Protein AF-A0A962BID7-F1 (afdb_monomer_lite)

Structure (mmCIF, N/CA/C/O backbone):
data_AF-A0A962BID7-F1
#
_entry.id   AF-A0A962BID7-F1
#
loop_
_atom_site.group_PDB
_atom_site.id
_atom_site.type_symbol
_atom_site.label_atom_id
_atom_site.label_alt_id
_atom_site.label_comp_id
_atom_site.label_asym_id
_atom_site.label_entity_id
_atom_site.label_seq_id
_atom_site.pdbx_PDB_ins_code
_atom_site.Cartn_x
_atom_site.Cartn_y
_atom_site.Cartn_z
_atom_site.occupancy
_atom_site.B_iso_or_equiv
_atom_site.auth_seq_id
_atom_site.auth_comp_id
_atom_site.auth_asym_id
_atom_site.auth_atom_id
_atom_site.pdbx_PDB_model_num
ATOM 1 N N . MET A 1 1 ? 44.482 -17.592 -19.642 1.00 56.72 1 MET A N 1
ATOM 2 C CA . MET A 1 1 ? 43.433 -16.778 -20.309 1.00 56.72 1 MET A CA 1
ATOM 3 C C . MET A 1 1 ? 42.037 -17.399 -20.229 1.00 56.72 1 MET A C 1
ATOM 5 O O . MET A 1 1 ? 41.125 -16.705 -19.808 1.00 56.72 1 MET A O 1
ATOM 9 N N . LYS A 1 2 ? 41.850 -18.693 -20.538 1.00 52.41 2 LYS A N 1
ATOM 10 C CA . LYS A 1 2 ? 40.530 -19.367 -20.524 1.00 52.41 2 LYS A CA 1
ATOM 11 C C . LYS A 1 2 ? 39.796 -19.315 -19.164 1.00 52.41 2 LYS A C 1
ATOM 13 O O . LYS A 1 2 ? 38.599 -19.059 -19.125 1.00 52.41 2 LYS A O 1
ATOM 18 N N . ASN A 1 3 ? 40.532 -19.431 -18.055 1.00 54.91 3 ASN A N 1
ATOM 19 C CA . ASN A 1 3 ? 39.965 -19.398 -16.695 1.00 54.91 3 ASN A CA 1
ATOM 20 C C . ASN A 1 3 ? 39.606 -17.979 -16.206 1.00 54.91 3 ASN A C 1
ATOM 22 O O . ASN A 1 3 ? 38.783 -17.832 -15.312 1.00 54.91 3 ASN A O 1
ATOM 26 N N . PHE A 1 4 ? 40.191 -16.935 -16.806 1.00 61.03 4 PHE A N 1
ATOM 27 C CA . PHE A 1 4 ? 39.918 -15.536 -16.450 1.00 61.03 4 PHE A CA 1
ATOM 28 C C . PHE A 1 4 ? 38.608 -15.048 -17.088 1.00 61.03 4 PHE A C 1
ATOM 30 O O . PHE A 1 4 ? 37.821 -14.354 -16.455 1.00 61.03 4 PHE A O 1
ATOM 37 N N . ILE A 1 5 ? 38.328 -15.505 -18.314 1.00 66.12 5 ILE A N 1
ATOM 38 C CA . ILE A 1 5 ? 37.071 -15.233 -19.026 1.00 66.12 5 ILE A CA 1
ATOM 39 C C . ILE A 1 5 ? 35.884 -15.899 -18.310 1.00 66.12 5 ILE A C 1
ATOM 41 O O . ILE A 1 5 ? 34.847 -15.269 -18.130 1.00 66.12 5 ILE A O 1
ATOM 45 N N . LEU A 1 6 ? 36.052 -17.137 -17.828 1.00 60.91 6 LEU A N 1
ATOM 46 C CA . LEU A 1 6 ? 35.036 -17.846 -17.035 1.00 60.91 6 LEU A CA 1
ATOM 47 C C . LEU A 1 6 ? 34.701 -17.125 -15.720 1.00 60.91 6 LEU A C 1
ATOM 49 O O . LEU A 1 6 ? 33.534 -17.060 -15.341 1.00 60.91 6 LEU A O 1
ATOM 53 N N . PHE A 1 7 ? 35.699 -16.526 -15.065 1.00 64.81 7 PHE A N 1
ATOM 54 C CA . PHE A 1 7 ? 35.489 -15.732 -13.853 1.00 64.81 7 PHE A CA 1
ATOM 55 C C . PHE A 1 7 ? 34.703 -14.444 -14.126 1.00 64.81 7 PHE A C 1
ATOM 57 O O . PHE A 1 7 ? 33.779 -14.131 -13.382 1.00 64.81 7 PHE A O 1
ATOM 64 N N . ILE A 1 8 ? 35.013 -13.727 -15.212 1.00 68.06 8 ILE A N 1
ATOM 65 C CA . ILE A 1 8 ? 34.298 -12.495 -15.585 1.00 68.06 8 ILE A CA 1
ATOM 66 C C . ILE A 1 8 ? 32.849 -12.800 -15.981 1.00 68.06 8 ILE A C 1
ATOM 68 O O . ILE A 1 8 ? 31.940 -12.115 -15.522 1.00 68.06 8 ILE A O 1
ATOM 72 N N . VAL A 1 9 ? 32.602 -13.860 -16.757 1.00 67.38 9 VAL A N 1
ATOM 73 C CA . VAL A 1 9 ? 31.235 -14.260 -17.139 1.00 67.38 9 VAL A CA 1
ATOM 74 C C . VAL A 1 9 ? 30.422 -14.706 -15.917 1.00 67.38 9 VAL A C 1
ATOM 76 O O . VAL A 1 9 ? 29.257 -14.332 -15.791 1.00 67.38 9 VAL A O 1
ATOM 79 N N . SER A 1 10 ? 31.034 -15.435 -14.977 1.00 63.81 10 SER A N 1
ATOM 80 C CA . SER A 1 10 ? 30.380 -15.819 -13.720 1.00 63.81 10 SER A CA 1
ATOM 81 C C . SER A 1 10 ? 30.079 -14.613 -12.823 1.00 63.81 10 SER A C 1
ATOM 83 O O . SER A 1 10 ? 29.028 -14.577 -12.187 1.00 63.81 10 SER A O 1
ATOM 85 N N . LEU A 1 11 ? 30.967 -13.613 -12.782 1.00 62.12 11 LEU A N 1
ATOM 86 C CA . LEU A 1 11 ? 30.764 -12.375 -12.024 1.00 62.12 11 LEU A CA 1
ATOM 87 C C . LEU A 1 11 ? 29.670 -11.497 -12.659 1.00 62.12 11 LEU A C 1
ATOM 89 O O . LEU A 1 11 ? 28.852 -10.926 -11.944 1.00 62.12 11 LEU A O 1
ATOM 93 N N . CYS A 1 12 ? 29.595 -11.450 -13.994 1.00 56.28 12 CYS A N 1
ATOM 94 C CA . CYS A 1 12 ? 28.514 -10.779 -14.719 1.00 56.28 12 CYS A CA 1
ATOM 95 C C . CYS A 1 12 ? 27.157 -11.461 -14.492 1.00 56.28 12 CYS A C 1
ATOM 97 O O . CYS A 1 12 ? 26.165 -10.772 -14.280 1.00 56.28 12 CYS A O 1
ATOM 99 N N . MET A 1 13 ? 27.104 -12.796 -14.460 1.00 56.34 13 MET A N 1
ATOM 100 C CA . MET A 1 13 ? 25.875 -13.540 -14.150 1.00 56.34 13 MET A CA 1
ATOM 101 C C . MET A 1 13 ? 25.399 -13.279 -12.708 1.00 56.34 13 MET A C 1
ATOM 103 O O . MET A 1 13 ? 24.213 -13.041 -12.490 1.00 56.34 13 MET A O 1
ATOM 107 N N . LEU A 1 14 ? 26.312 -13.211 -11.732 1.00 54.31 14 LEU A N 1
ATOM 108 C CA . LEU A 1 14 ? 25.984 -12.851 -10.341 1.00 54.31 14 LEU A CA 1
ATOM 109 C C . LEU A 1 14 ? 25.526 -11.386 -10.190 1.00 54.31 14 LEU A C 1
ATOM 111 O O . LEU A 1 14 ? 24.651 -11.095 -9.375 1.00 54.31 14 LEU A O 1
ATOM 115 N N . ALA A 1 15 ? 26.049 -10.467 -11.007 1.00 51.28 15 ALA A N 1
ATOM 116 C CA . ALA A 1 15 ? 25.597 -9.074 -11.027 1.00 51.28 15 ALA A CA 1
ATOM 117 C C . ALA A 1 15 ? 24.172 -8.915 -11.598 1.00 51.28 15 ALA A C 1
ATOM 119 O O . ALA A 1 15 ? 23.443 -8.016 -11.179 1.00 51.28 15 ALA A O 1
ATOM 120 N N . THR A 1 16 ? 23.732 -9.806 -12.498 1.00 49.47 16 THR A N 1
ATOM 121 C CA . THR A 1 16 ? 22.366 -9.749 -13.061 1.00 49.47 16 THR A CA 1
ATOM 122 C C . THR A 1 16 ? 21.268 -10.180 -12.090 1.00 49.47 16 THR A C 1
ATOM 124 O O . THR A 1 16 ? 20.118 -9.804 -12.281 1.00 49.47 16 THR A O 1
ATOM 127 N N . THR A 1 17 ? 21.592 -10.897 -11.007 1.00 48.94 17 THR A N 1
ATOM 128 C CA . THR A 1 17 ? 20.586 -11.290 -10.001 1.00 48.94 17 THR A CA 1
ATOM 129 C C . THR A 1 17 ? 20.278 -10.202 -8.967 1.00 48.94 17 THR A C 1
ATOM 131 O O . THR A 1 17 ? 19.359 -10.366 -8.169 1.00 48.94 17 THR A O 1
ATOM 134 N N . ALA A 1 18 ? 21.029 -9.095 -8.970 1.00 48.34 18 ALA A N 1
ATOM 135 C CA . ALA A 1 18 ? 20.870 -7.993 -8.017 1.00 48.34 18 ALA A CA 1
ATOM 136 C C . ALA A 1 18 ? 20.091 -6.789 -8.579 1.00 48.34 18 ALA A C 1
ATOM 138 O O . ALA A 1 18 ? 19.776 -5.868 -7.826 1.00 48.34 18 ALA A O 1
ATOM 139 N N . CYS A 1 19 ? 19.767 -6.783 -9.876 1.00 46.75 19 CYS A N 1
ATOM 140 C CA . CYS A 1 19 ? 19.014 -5.706 -10.510 1.00 46.75 19 CYS A CA 1
ATOM 141 C C . CYS A 1 19 ? 17.634 -6.223 -10.919 1.00 46.75 19 CYS A C 1
ATOM 143 O O . CYS A 1 19 ? 17.517 -7.156 -11.710 1.00 46.75 19 CYS A O 1
ATOM 145 N N . SER A 1 20 ? 16.593 -5.629 -10.340 1.00 56.28 20 SER A N 1
ATOM 146 C CA . SER A 1 20 ? 15.205 -5.743 -10.781 1.00 56.28 20 SER A CA 1
ATOM 147 C C . SER A 1 20 ? 15.132 -5.648 -12.308 1.00 56.28 20 SER A C 1
ATOM 149 O O . SER A 1 20 ? 15.834 -4.824 -12.887 1.00 56.28 20 SER A O 1
ATOM 151 N N . ASP A 1 21 ? 14.316 -6.497 -12.940 1.00 63.31 21 ASP A N 1
ATOM 152 C CA . ASP A 1 21 ? 14.110 -6.562 -14.396 1.00 63.31 21 ASP A CA 1
ATOM 153 C C . ASP A 1 21 ? 14.179 -5.162 -15.051 1.00 63.31 21 ASP A C 1
ATOM 155 O O . ASP A 1 21 ? 13.275 -4.351 -14.826 1.00 63.31 21 ASP A O 1
ATOM 159 N N . PRO A 1 22 ? 15.239 -4.846 -15.825 1.00 63.53 22 PRO A N 1
ATOM 160 C CA . PRO A 1 22 ? 15.489 -3.490 -16.316 1.00 63.53 22 PRO A CA 1
ATOM 161 C C . PRO A 1 22 ? 14.433 -3.010 -17.321 1.00 63.53 22 PRO A C 1
ATOM 163 O O . PRO A 1 22 ? 14.419 -1.835 -17.678 1.00 63.53 22 PRO A O 1
ATOM 166 N N . PHE A 1 23 ? 13.542 -3.899 -17.772 1.00 74.56 23 PHE A N 1
ATOM 167 C CA . PHE A 1 23 ? 12.442 -3.585 -18.684 1.00 74.56 23 PHE A CA 1
ATOM 168 C C . PHE A 1 23 ? 11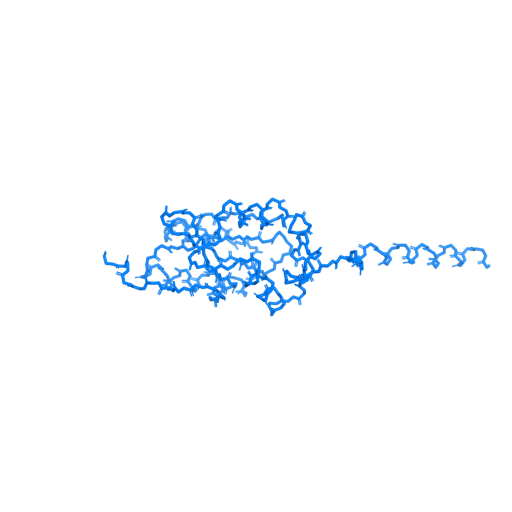.089 -3.456 -17.982 1.00 74.56 23 PHE A C 1
ATOM 170 O O . PHE A 1 23 ? 10.063 -3.251 -18.636 1.00 74.56 23 PHE A O 1
ATOM 177 N N . LYS A 1 24 ? 11.055 -3.585 -16.655 1.00 84.94 24 LYS A N 1
ATOM 178 C CA . LYS A 1 24 ? 9.826 -3.449 -15.887 1.00 84.94 24 LYS A CA 1
ATOM 179 C C . LYS A 1 24 ? 9.409 -1.984 -15.788 1.00 84.94 24 LYS A C 1
ATOM 181 O O . LYS A 1 24 ? 10.165 -1.130 -15.337 1.00 84.94 24 LYS A O 1
ATOM 186 N N . VAL A 1 25 ? 8.159 -1.715 -16.150 1.00 91.62 25 VAL A N 1
ATOM 187 C CA . VAL A 1 25 ? 7.519 -0.414 -15.947 1.00 91.62 25 VAL A CA 1
ATOM 188 C C . VAL A 1 25 ? 7.119 -0.286 -14.479 1.00 91.62 25 VAL A C 1
ATOM 190 O O . VAL A 1 25 ? 6.358 -1.112 -13.974 1.00 91.62 25 VAL A O 1
ATOM 193 N N . THR A 1 26 ? 7.653 0.726 -13.795 1.00 92.25 26 THR A N 1
ATOM 194 C CA . THR A 1 26 ? 7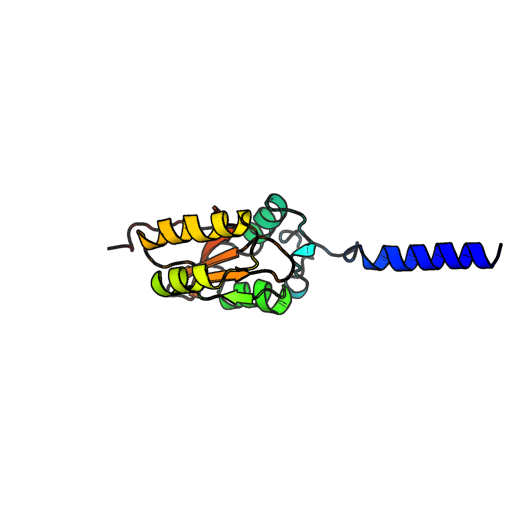.446 0.943 -12.353 1.00 92.25 26 THR A CA 1
ATOM 195 C C . THR A 1 26 ? 6.568 2.151 -12.043 1.00 92.25 26 THR A C 1
ATOM 197 O O . THR A 1 26 ? 6.051 2.228 -10.934 1.00 92.25 26 THR A O 1
ATOM 200 N N . ASP A 1 27 ? 6.354 3.072 -12.988 1.00 92.94 27 ASP A N 1
ATOM 201 C CA . ASP A 1 27 ? 5.446 4.208 -12.795 1.00 92.94 27 ASP A CA 1
ATOM 202 C C . ASP A 1 27 ? 3.983 3.758 -12.957 1.00 92.94 27 ASP A C 1
ATOM 204 O O . ASP A 1 27 ? 3.603 3.391 -14.069 1.00 92.94 27 ASP A O 1
ATOM 208 N N . PRO A 1 28 ? 3.137 3.822 -11.907 1.00 94.56 28 PRO A N 1
ATOM 209 C CA . PRO A 1 28 ? 1.731 3.430 -12.011 1.00 94.56 28 PRO A CA 1
ATOM 210 C C . PRO A 1 28 ? 0.887 4.291 -12.961 1.00 94.56 28 PRO A C 1
ATOM 212 O O . PRO A 1 28 ? -0.225 3.901 -13.302 1.00 94.56 28 PRO A O 1
ATOM 215 N N . SER A 1 29 ? 1.381 5.461 -13.382 1.00 93.19 29 SER A N 1
ATOM 216 C CA . SER A 1 29 ? 0.706 6.297 -14.383 1.00 93.19 29 SER A CA 1
ATOM 217 C C . SER A 1 29 ? 0.975 5.865 -15.830 1.00 93.19 29 SER A C 1
ATOM 219 O O . SER A 1 29 ? 0.315 6.368 -16.738 1.00 93.19 29 SER A O 1
ATOM 221 N N . ASP A 1 30 ? 1.930 4.963 -16.070 1.00 94.44 30 ASP A N 1
ATOM 222 C CA . ASP A 1 30 ? 2.212 4.453 -17.412 1.00 94.44 30 ASP A CA 1
ATOM 223 C C . ASP A 1 30 ? 1.144 3.413 -17.821 1.00 94.44 30 ASP A C 1
ATOM 225 O O . ASP A 1 30 ? 0.895 2.471 -17.067 1.00 94.44 30 ASP A O 1
ATOM 229 N N . PRO A 1 31 ? 0.534 3.503 -19.021 1.00 93.25 31 PRO A N 1
ATOM 230 C CA . PRO A 1 31 ? -0.459 2.530 -19.492 1.00 93.25 31 PRO A CA 1
ATOM 231 C C . PRO A 1 31 ? 0.030 1.075 -19.556 1.00 93.25 31 PRO A C 1
ATOM 233 O O . PRO A 1 31 ? -0.779 0.152 -19.629 1.00 93.25 31 PRO A O 1
ATOM 236 N N . LYS A 1 32 ? 1.347 0.855 -19.587 1.00 93.00 32 LYS A N 1
ATOM 237 C CA . LYS A 1 32 ? 1.978 -0.472 -19.594 1.00 93.00 32 LYS A CA 1
ATOM 238 C C . LYS A 1 32 ? 2.298 -0.981 -18.191 1.00 93.00 32 LYS A C 1
ATOM 240 O O . LYS A 1 32 ? 2.797 -2.103 -18.063 1.00 93.00 32 LYS A O 1
ATOM 245 N N . PHE A 1 33 ? 2.056 -0.183 -17.152 1.00 94.69 33 PHE A N 1
ATOM 246 C CA . PHE A 1 33 ? 2.200 -0.630 -15.779 1.00 94.69 33 PHE A CA 1
ATOM 247 C 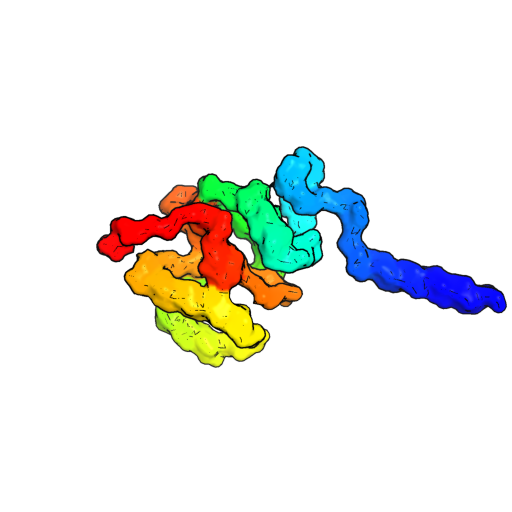C . PHE A 1 33 ? 1.272 -1.816 -15.517 1.00 94.69 33 PHE A C 1
ATOM 249 O O . PHE A 1 33 ? 0.086 -1.791 -15.841 1.00 94.69 33 PHE A O 1
ATOM 256 N N . ASN A 1 34 ? 1.826 -2.869 -14.922 1.00 94.31 34 ASN A N 1
ATOM 257 C CA . ASN A 1 34 ? 1.059 -4.043 -14.538 1.00 94.31 34 ASN A CA 1
ATOM 258 C C . ASN A 1 34 ? 1.065 -4.174 -13.006 1.00 94.31 34 ASN A C 1
ATOM 260 O O . ASN A 1 34 ? 2.110 -4.532 -12.448 1.00 94.31 34 ASN A O 1
ATOM 264 N N . PRO A 1 35 ? -0.075 -3.940 -12.330 1.00 94.06 35 PRO A N 1
ATOM 265 C CA . PRO A 1 35 ? -0.156 -4.022 -10.876 1.00 94.06 35 PRO A CA 1
ATOM 266 C C . PRO A 1 35 ? 0.123 -5.437 -10.349 1.00 94.06 35 PRO A C 1
ATOM 268 O O . PRO A 1 35 ? 0.718 -5.566 -9.285 1.00 94.06 35 PRO A O 1
ATOM 271 N N . ASP A 1 36 ? -0.161 -6.496 -11.116 1.00 95.06 36 ASP A N 1
ATOM 272 C CA . ASP A 1 36 ? 0.135 -7.888 -10.730 1.00 95.06 36 ASP A CA 1
ATOM 273 C C . ASP A 1 36 ? 1.641 -8.216 -10.749 1.00 95.06 36 ASP A C 1
ATOM 275 O O . ASP A 1 36 ? 2.059 -9.319 -10.399 1.00 95.06 36 ASP A O 1
ATOM 279 N N . LYS A 1 37 ? 2.484 -7.266 -11.170 1.00 92.88 37 LYS A N 1
ATOM 280 C CA . LYS A 1 37 ? 3.943 -7.369 -11.073 1.00 92.88 37 LYS A CA 1
ATOM 281 C C . LYS A 1 37 ? 4.527 -6.479 -9.983 1.00 92.88 37 LYS A C 1
ATOM 283 O O . LYS A 1 37 ? 5.752 -6.444 -9.884 1.00 92.88 37 LYS A O 1
ATOM 288 N N . PHE A 1 38 ? 3.716 -5.753 -9.215 1.00 93.75 38 PHE A N 1
ATOM 289 C CA . PHE A 1 38 ? 4.169 -4.803 -8.198 1.00 93.75 38 PHE A CA 1
ATOM 290 C C . PHE A 1 38 ? 5.194 -5.419 -7.230 1.00 93.75 38 PHE A C 1
ATOM 292 O O . PHE A 1 38 ? 5.041 -6.553 -6.784 1.00 93.75 38 PHE A O 1
ATOM 299 N N . LYS A 1 39 ? 6.260 -4.674 -6.909 1.00 91.31 39 LYS A N 1
ATOM 300 C CA . LYS A 1 39 ? 7.223 -5.041 -5.863 1.00 91.31 39 LYS A CA 1
ATOM 301 C C . LYS A 1 39 ? 7.659 -3.802 -5.098 1.00 91.31 39 LYS A C 1
ATOM 303 O O . LYS A 1 39 ? 8.025 -2.789 -5.688 1.00 91.31 39 LYS A O 1
ATOM 308 N N . PHE A 1 40 ? 7.712 -3.901 -3.776 1.00 89.62 40 PHE A N 1
ATOM 309 C CA . PHE A 1 40 ? 8.200 -2.814 -2.924 1.00 89.62 40 PHE A CA 1
ATOM 310 C C . PHE A 1 40 ? 9.673 -2.456 -3.188 1.00 89.62 40 PHE A C 1
ATOM 312 O O . PHE A 1 40 ? 10.131 -1.351 -2.889 1.00 89.62 40 PHE A O 1
ATOM 319 N N . GLU A 1 41 ? 10.448 -3.393 -3.727 1.00 88.81 41 GLU A N 1
ATOM 320 C CA . GLU A 1 41 ? 11.852 -3.208 -4.078 1.00 88.81 41 GLU A CA 1
ATOM 321 C C . GLU A 1 41 ? 12.065 -2.253 -5.254 1.00 88.81 41 GLU A C 1
ATOM 323 O O . GLU A 1 41 ? 13.114 -1.613 -5.308 1.00 88.81 41 GLU A O 1
ATOM 328 N N . ASP A 1 42 ? 11.071 -2.094 -6.134 1.00 89.75 42 ASP A N 1
ATOM 329 C CA . ASP A 1 42 ? 11.174 -1.230 -7.317 1.00 89.75 42 ASP A CA 1
ATOM 330 C C . ASP A 1 42 ? 11.230 0.266 -6.973 1.00 89.75 42 ASP A C 1
ATOM 332 O O . ASP A 1 42 ? 11.595 1.089 -7.811 1.00 89.75 42 ASP A O 1
ATOM 336 N N . TYR A 1 43 ? 10.876 0.623 -5.739 1.00 89.56 43 TYR A N 1
ATOM 337 C CA . TYR A 1 43 ? 10.769 1.999 -5.269 1.00 89.56 43 TYR A CA 1
ATOM 338 C C . TYR A 1 43 ? 11.779 2.234 -4.136 1.00 89.56 43 TYR A C 1
ATOM 340 O O . TYR A 1 43 ? 11.465 2.059 -2.950 1.00 89.56 43 TYR A O 1
ATOM 348 N N . PRO A 1 44 ? 13.036 2.574 -4.466 1.00 83.62 44 PRO A N 1
ATOM 349 C CA . PRO A 1 44 ? 14.066 2.804 -3.468 1.00 83.62 44 PRO A CA 1
ATOM 350 C C . PRO A 1 44 ? 13.816 4.129 -2.734 1.00 83.62 44 PRO A C 1
ATOM 352 O O . PRO A 1 44 ? 14.201 5.201 -3.188 1.00 83.62 44 PRO A O 1
ATOM 355 N N . GLY A 1 45 ? 13.184 4.036 -1.565 1.00 82.94 45 GLY A N 1
ATOM 356 C CA . GLY A 1 45 ? 13.017 5.148 -0.631 1.00 82.94 45 GLY A CA 1
ATOM 357 C C . GLY A 1 45 ? 11.579 5.646 -0.486 1.00 82.94 45 GLY A C 1
ATOM 358 O O . GLY A 1 45 ? 10.698 5.357 -1.293 1.00 82.94 45 GLY A O 1
ATOM 359 N N . ILE A 1 46 ? 11.363 6.416 0.582 1.00 83.62 46 ILE A N 1
ATOM 360 C CA . ILE A 1 46 ? 10.047 6.928 0.985 1.00 83.62 46 ILE A CA 1
ATOM 361 C C . ILE A 1 46 ? 9.395 7.823 -0.086 1.00 83.62 46 ILE A C 1
ATOM 363 O O . ILE A 1 46 ? 8.207 7.621 -0.327 1.00 83.62 46 ILE A O 1
ATOM 367 N N . PRO A 1 47 ? 10.100 8.747 -0.777 1.00 88.88 47 PRO A N 1
ATOM 368 C CA . PRO A 1 47 ? 9.460 9.602 -1.783 1.00 88.88 47 PRO A CA 1
ATOM 369 C C . PRO A 1 47 ? 8.901 8.821 -2.980 1.00 88.88 47 PRO A C 1
ATOM 371 O O . PRO A 1 47 ? 7.729 8.961 -3.308 1.00 88.88 47 PRO A O 1
ATOM 374 N N . LEU A 1 48 ? 9.702 7.927 -3.574 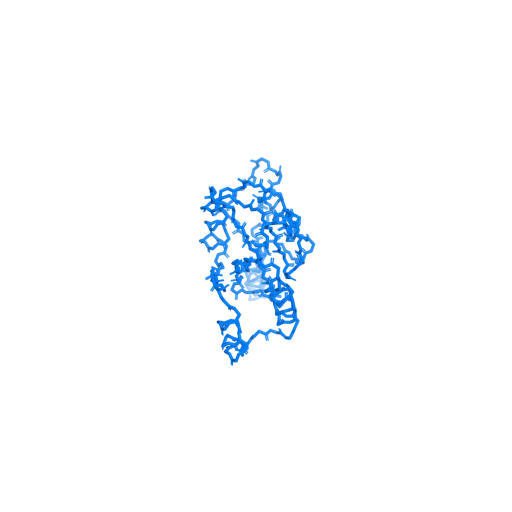1.00 89.75 48 LEU A N 1
ATOM 375 C CA . LEU A 1 48 ? 9.273 7.127 -4.729 1.00 89.75 48 LEU A CA 1
ATOM 376 C C . LEU A 1 48 ? 8.134 6.170 -4.368 1.00 89.75 48 LEU A C 1
ATOM 378 O O . LEU A 1 48 ? 7.197 6.003 -5.145 1.00 89.75 48 LEU A O 1
ATOM 382 N N . MET A 1 49 ? 8.195 5.573 -3.175 1.00 91.06 49 MET A N 1
ATOM 383 C CA . MET A 1 49 ? 7.106 4.751 -2.656 1.00 91.06 49 MET A CA 1
ATOM 384 C C . MET A 1 49 ? 5.838 5.579 -2.430 1.00 91.06 49 MET A C 1
ATOM 386 O O . MET A 1 49 ? 4.761 5.169 -2.845 1.00 91.06 49 MET A O 1
ATOM 390 N N . THR A 1 50 ? 5.958 6.764 -1.827 1.00 90.19 50 THR A N 1
ATOM 391 C CA . THR A 1 50 ? 4.825 7.680 -1.619 1.00 90.19 50 THR A CA 1
ATOM 392 C C . THR A 1 50 ? 4.128 8.000 -2.936 1.00 90.19 50 THR A C 1
ATOM 394 O O . THR A 1 50 ? 2.906 7.882 -3.027 1.00 90.19 50 THR A O 1
ATOM 397 N N . ASP A 1 51 ? 4.892 8.377 -3.960 1.00 92.50 51 ASP A N 1
ATOM 398 C CA . ASP A 1 51 ? 4.334 8.756 -5.257 1.00 92.50 51 ASP A CA 1
ATOM 399 C C . ASP A 1 51 ? 3.673 7.567 -5.959 1.00 92.50 51 ASP A C 1
ATOM 401 O O . ASP A 1 51 ? 2.580 7.706 -6.512 1.00 92.50 51 ASP A O 1
ATOM 405 N N . ALA A 1 52 ? 4.287 6.383 -5.890 1.00 94.25 52 ALA A N 1
ATOM 406 C CA . ALA A 1 52 ? 3.714 5.165 -6.447 1.00 94.25 52 ALA A CA 1
ATOM 407 C C . ALA A 1 52 ? 2.394 4.788 -5.762 1.00 94.25 52 ALA A C 1
ATOM 409 O O . ALA A 1 52 ? 1.393 4.566 -6.439 1.00 94.25 52 ALA A O 1
ATOM 410 N N . LEU A 1 53 ? 2.366 4.778 -4.426 1.00 93.94 53 LEU A N 1
ATOM 411 C CA . LEU A 1 53 ? 1.170 4.447 -3.650 1.00 93.94 53 LEU A CA 1
ATOM 412 C C . LEU A 1 53 ? 0.023 5.426 -3.917 1.00 93.94 53 LEU A C 1
ATOM 414 O O . LEU A 1 53 ? -1.107 4.989 -4.108 1.00 93.94 53 LEU A O 1
ATOM 418 N N . LYS A 1 54 ? 0.303 6.733 -3.997 1.00 93.94 54 LYS A N 1
ATOM 419 C CA . LYS A 1 54 ? -0.708 7.755 -4.324 1.00 93.94 54 LYS A CA 1
ATOM 420 C C . LYS A 1 54 ? -1.366 7.521 -5.682 1.00 93.94 54 LYS A C 1
ATOM 422 O O . LYS A 1 54 ? -2.575 7.686 -5.809 1.00 93.94 54 LYS A O 1
ATOM 427 N N . LYS A 1 55 ? -0.566 7.169 -6.692 1.00 95.06 55 LYS A N 1
ATOM 428 C CA . LYS A 1 55 ? -1.050 6.913 -8.056 1.00 95.06 55 LYS A CA 1
ATOM 429 C C . LYS A 1 55 ? -1.818 5.598 -8.149 1.00 95.06 55 LYS A C 1
ATOM 431 O O . LYS A 1 55 ? -2.827 5.531 -8.841 1.00 95.06 55 LYS A O 1
ATOM 436 N N . LEU A 1 56 ? -1.327 4.564 -7.469 1.00 94.50 56 LEU A N 1
ATOM 437 C CA . LEU A 1 56 ? -1.881 3.216 -7.538 1.00 94.50 56 LEU A CA 1
ATOM 438 C C . LEU A 1 56 ? -3.161 3.064 -6.707 1.00 94.50 56 LEU A C 1
ATOM 440 O O . LEU A 1 56 ? -4.044 2.297 -7.081 1.00 94.50 56 LEU A O 1
ATOM 444 N N . PHE A 1 57 ? -3.262 3.811 -5.605 1.00 95.44 57 PHE A N 1
ATOM 445 C CA . PHE A 1 57 ? -4.353 3.720 -4.641 1.00 95.44 57 PHE A CA 1
ATOM 446 C C . PHE A 1 57 ? -4.945 5.108 -4.333 1.00 95.44 57 PHE A C 1
ATOM 448 O O . PHE A 1 57 ? -4.757 5.658 -3.239 1.00 95.44 57 PHE A O 1
ATOM 455 N N . PRO A 1 58 ? -5.663 5.721 -5.291 1.00 94.69 58 PRO A N 1
ATOM 456 C CA . PRO A 1 58 ? -6.479 6.892 -5.002 1.00 94.69 58 PRO A CA 1
ATOM 457 C C . PRO A 1 58 ? -7.547 6.586 -3.933 1.00 94.69 58 PRO A C 1
ATOM 459 O O . PRO A 1 58 ? -7.970 5.440 -3.766 1.00 94.69 58 PRO A O 1
ATOM 462 N N . VAL A 1 59 ? -8.023 7.609 -3.219 1.00 92.31 59 VAL A N 1
ATOM 463 C CA . VAL A 1 59 ? -9.200 7.474 -2.337 1.00 92.31 59 VAL A CA 1
ATOM 464 C C . VAL A 1 59 ? -10.372 6.910 -3.140 1.00 92.31 59 VAL A C 1
ATOM 466 O O . VAL A 1 59 ? -10.567 7.267 -4.302 1.00 92.31 59 VAL A O 1
ATOM 469 N N . GLY A 1 60 ? -11.132 6.005 -2.530 1.00 91.44 60 GLY A N 1
ATOM 470 C CA . GLY A 1 60 ? -12.198 5.265 -3.197 1.00 91.44 60 GLY A CA 1
ATOM 471 C C . GLY A 1 60 ? -11.747 3.936 -3.815 1.00 91.44 60 GLY A C 1
ATOM 472 O O . GLY A 1 60 ? -12.596 3.183 -4.293 1.00 91.44 60 GLY A O 1
ATOM 473 N N . THR A 1 61 ? -10.445 3.616 -3.806 1.00 96.12 61 THR A N 1
ATOM 474 C CA . THR A 1 61 ? -9.947 2.331 -4.327 1.00 96.12 61 THR A CA 1
ATOM 475 C C . THR A 1 61 ? -10.523 1.162 -3.518 1.00 96.12 61 THR A C 1
ATOM 477 O O . THR A 1 61 ? -10.466 1.211 -2.288 1.00 96.12 61 THR A O 1
ATOM 480 N N . PRO A 1 62 ? -11.047 0.098 -4.155 1.00 96.62 62 PRO A N 1
ATOM 481 C CA . PRO A 1 62 ? -11.597 -1.049 -3.437 1.00 96.62 62 PRO A CA 1
ATOM 482 C C . PRO A 1 62 ? -10.565 -1.734 -2.535 1.00 96.62 62 PRO A C 1
ATOM 484 O O . PRO A 1 62 ? -9.444 -2.007 -2.971 1.00 96.62 62 PRO A O 1
ATOM 487 N N . LYS A 1 63 ? -10.973 -2.082 -1.310 1.00 93.00 63 LYS A N 1
ATOM 488 C CA . LYS A 1 63 ? -10.158 -2.813 -0.328 1.00 93.00 63 LYS A CA 1
ATOM 489 C C . LYS A 1 63 ? -9.509 -4.061 -0.912 1.00 93.00 63 LYS A C 1
ATOM 491 O O . LYS A 1 63 ? -8.304 -4.237 -0.781 1.00 93.00 63 LYS A O 1
ATOM 496 N N . GLU A 1 64 ? -10.295 -4.882 -1.605 1.00 94.25 64 GLU A N 1
ATOM 497 C CA . GLU A 1 64 ? -9.816 -6.125 -2.219 1.00 94.25 64 GLU A CA 1
ATOM 498 C C . GLU A 1 64 ? -8.648 -5.871 -3.180 1.00 94.25 64 GLU A C 1
ATOM 500 O O . GLU A 1 64 ? -7.668 -6.611 -3.183 1.00 94.25 64 GLU A O 1
ATOM 505 N N . PHE A 1 65 ? -8.704 -4.783 -3.954 1.00 96.25 65 PHE A N 1
ATOM 506 C CA . PHE A 1 65 ? -7.615 -4.423 -4.854 1.00 96.25 65 PHE A CA 1
ATOM 507 C C . PHE A 1 65 ? -6.370 -3.968 -4.084 1.00 96.25 65 PHE A C 1
ATOM 509 O O . PHE A 1 65 ? -5.267 -4.412 -4.395 1.00 96.25 65 PHE A O 1
ATOM 516 N N . VAL A 1 66 ? -6.530 -3.123 -3.062 1.00 93.94 66 VAL A N 1
ATOM 517 C CA . VAL A 1 66 ? -5.409 -2.662 -2.223 1.00 93.94 66 VAL A CA 1
ATOM 518 C C .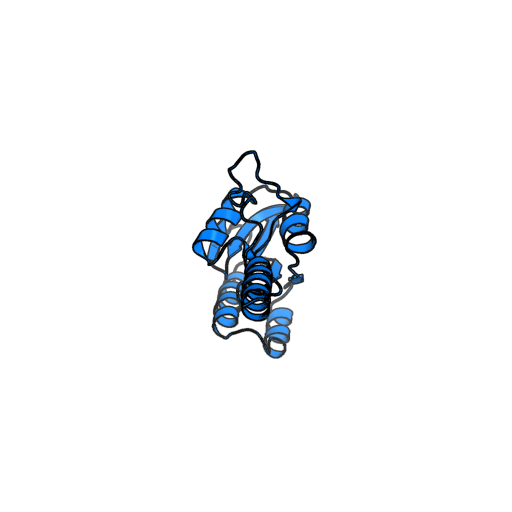 VAL A 1 66 ? -4.706 -3.847 -1.556 1.00 93.94 66 VAL A C 1
ATOM 520 O O . VAL A 1 66 ? -3.484 -3.976 -1.653 1.00 93.94 66 VAL A O 1
ATOM 523 N N . GLU A 1 67 ? -5.473 -4.733 -0.920 1.00 92.94 67 GLU A N 1
ATOM 524 C CA . GLU A 1 67 ? -4.942 -5.902 -0.220 1.00 92.94 67 GLU A CA 1
ATOM 525 C C . GLU A 1 67 ? -4.291 -6.887 -1.188 1.00 92.94 67 GLU A C 1
ATOM 527 O O . GLU A 1 67 ? -3.150 -7.280 -0.953 1.00 92.94 67 GLU A O 1
ATOM 532 N N . LYS A 1 68 ? -4.927 -7.195 -2.326 1.00 94.38 68 LYS A N 1
ATOM 533 C CA . LYS A 1 68 ? -4.330 -8.049 -3.363 1.00 94.38 68 LYS A CA 1
ATOM 534 C C . LYS A 1 68 ? -2.952 -7.536 -3.785 1.00 94.38 68 LYS A C 1
ATOM 536 O O . LYS A 1 68 ? -1.986 -8.295 -3.841 1.00 94.38 68 LYS A O 1
ATOM 541 N N . ILE A 1 69 ? -2.836 -6.247 -4.105 1.00 95.38 69 ILE A N 1
ATOM 542 C CA . ILE A 1 69 ? -1.577 -5.712 -4.634 1.00 95.38 69 ILE A CA 1
ATOM 543 C C . ILE A 1 69 ? -0.498 -5.620 -3.552 1.00 95.38 69 ILE A C 1
ATOM 545 O O . ILE A 1 69 ? 0.652 -5.984 -3.799 1.00 95.38 69 ILE A O 1
ATOM 549 N N . LEU A 1 70 ? -0.833 -5.154 -2.350 1.00 92.50 70 LEU A N 1
ATOM 550 C CA . LEU A 1 70 ? 0.169 -4.962 -1.303 1.00 92.50 70 LEU A CA 1
ATOM 551 C C . LEU A 1 70 ? 0.557 -6.274 -0.605 1.00 92.50 70 LEU A C 1
ATOM 553 O O . LEU A 1 70 ? 1.739 -6.488 -0.327 1.00 92.50 70 LEU A O 1
ATOM 557 N N . VAL A 1 71 ? -0.412 -7.147 -0.329 1.00 90.38 71 VAL A N 1
ATOM 558 C CA . VAL A 1 71 ? -0.224 -8.394 0.425 1.00 90.38 71 VAL A CA 1
ATOM 559 C C . VAL A 1 71 ? 0.150 -9.529 -0.521 1.00 90.38 71 VAL A C 1
ATOM 561 O O . VAL A 1 71 ? 1.273 -10.027 -0.442 1.00 90.38 71 VAL A O 1
ATOM 564 N N . ASP A 1 72 ? -0.735 -9.897 -1.449 1.00 90.44 72 ASP A N 1
ATOM 565 C CA . ASP A 1 72 ? -0.547 -11.104 -2.264 1.00 90.44 72 ASP A CA 1
ATOM 566 C C . ASP A 1 72 ? 0.571 -10.928 -3.296 1.00 90.44 72 ASP A C 1
ATOM 568 O O . ASP A 1 72 ? 1.452 -11.779 -3.426 1.00 90.44 72 ASP A O 1
ATOM 572 N N . VAL A 1 73 ? 0.561 -9.804 -4.018 1.00 92.19 73 VAL A N 1
ATOM 573 C CA . VAL A 1 73 ? 1.556 -9.515 -5.061 1.00 92.19 73 VAL A CA 1
ATOM 574 C C . VAL A 1 73 ? 2.846 -8.963 -4.448 1.00 92.19 73 VAL A C 1
ATOM 576 O O . VAL A 1 73 ? 3.941 -9.433 -4.763 1.00 92.19 73 VAL A O 1
ATOM 579 N N . GLY A 1 74 ? 2.727 -7.978 -3.554 1.00 88.81 74 GLY A N 1
ATOM 580 C CA . GLY A 1 74 ? 3.860 -7.316 -2.907 1.00 88.81 74 GLY A CA 1
ATOM 581 C C . GLY A 1 74 ? 4.553 -8.145 -1.820 1.00 88.81 74 GLY A C 1
ATOM 582 O O . GLY A 1 74 ? 5.672 -7.811 -1.425 1.00 88.81 74 GLY A O 1
ATOM 583 N N . GLY A 1 75 ? 3.931 -9.221 -1.328 1.00 86.81 75 GLY A N 1
ATOM 584 C CA . GLY A 1 75 ? 4.498 -10.078 -0.284 1.00 86.81 75 GLY A CA 1
ATOM 585 C C . GLY A 1 75 ? 4.602 -9.393 1.083 1.00 86.81 75 GLY A C 1
ATOM 586 O O . GLY A 1 75 ? 5.517 -9.694 1.866 1.00 86.81 75 GLY A O 1
ATOM 587 N N . ALA A 1 76 ? 3.721 -8.431 1.362 1.00 87.12 76 ALA A N 1
ATOM 588 C CA . ALA A 1 76 ? 3.584 -7.852 2.692 1.00 87.12 76 ALA A CA 1
ATOM 589 C C . ALA A 1 76 ? 2.673 -8.700 3.584 1.00 87.12 76 ALA A C 1
ATOM 591 O O . ALA A 1 76 ? 1.991 -9.616 3.134 1.00 87.12 76 ALA A O 1
ATOM 592 N N . ARG A 1 77 ? 2.669 -8.388 4.878 1.00 82.56 77 ARG A N 1
ATOM 593 C CA . ARG A 1 77 ? 1.750 -8.980 5.853 1.00 82.56 77 ARG A CA 1
ATOM 594 C C . ARG A 1 77 ? 0.754 -7.929 6.306 1.00 82.56 77 ARG A C 1
ATOM 596 O O . ARG A 1 77 ? 1.167 -6.819 6.638 1.00 82.56 77 ARG A O 1
ATOM 603 N N . LEU A 1 78 ? -0.524 -8.290 6.328 1.00 80.06 78 LEU A N 1
ATOM 604 C CA . LEU A 1 78 ? -1.572 -7.470 6.921 1.00 80.06 78 LEU A CA 1
ATOM 605 C C . LEU A 1 78 ? -1.611 -7.719 8.431 1.00 80.06 78 LEU A C 1
ATOM 607 O O . LEU A 1 78 ? -1.766 -8.854 8.881 1.00 80.06 78 LEU A O 1
ATOM 611 N N . GLU A 1 79 ? -1.474 -6.654 9.209 1.00 73.38 79 GLU A N 1
ATOM 612 C CA . GLU A 1 79 ? -1.584 -6.668 10.660 1.00 73.38 79 GLU A CA 1
ATOM 613 C C . GLU A 1 79 ? -2.762 -5.785 11.075 1.00 73.38 79 GLU A C 1
ATOM 615 O O . GLU A 1 79 ? -2.657 -4.558 11.108 1.00 73.38 79 GLU A O 1
ATOM 620 N N . ASN A 1 80 ? -3.873 -6.422 11.447 1.00 65.00 80 ASN A N 1
ATOM 621 C CA . ASN A 1 80 ? -5.012 -5.723 12.035 1.00 65.00 80 ASN A CA 1
ATOM 622 C C . ASN A 1 80 ? -4.632 -5.299 13.460 1.00 65.00 80 ASN A C 1
ATOM 624 O O . ASN A 1 80 ? -4.420 -6.137 14.346 1.00 65.00 80 ASN A O 1
ATOM 628 N N . ILE A 1 81 ? -4.496 -3.996 13.680 1.00 61.31 81 ILE A N 1
ATOM 629 C CA . ILE A 1 81 ? -4.232 -3.423 14.998 1.00 61.31 81 ILE A CA 1
ATOM 630 C C . ILE A 1 81 ? -5.570 -2.910 15.530 1.00 61.31 81 ILE A C 1
ATOM 632 O O . ILE A 1 81 ? -5.938 -1.763 15.317 1.00 61.31 81 ILE A O 1
ATOM 636 N N . LEU A 1 82 ? -6.334 -3.787 16.183 1.00 53.78 82 LEU A N 1
ATOM 637 C CA . LEU A 1 82 ? -7.751 -3.523 16.443 1.00 53.78 82 LEU A CA 1
ATOM 638 C C . LEU A 1 82 ? -8.021 -2.781 17.761 1.00 53.78 82 LEU A C 1
ATOM 640 O O . LEU A 1 82 ? -9.126 -2.276 17.925 1.00 53.78 82 LEU A O 1
ATOM 644 N N . THR A 1 83 ? -7.072 -2.659 18.701 1.00 52.75 83 THR A N 1
ATOM 645 C CA . THR A 1 83 ? -7.297 -1.915 19.965 1.00 52.75 83 THR A CA 1
ATOM 646 C C . THR A 1 83 ? -6.011 -1.342 20.583 1.00 52.75 83 THR A C 1
ATOM 648 O O . THR A 1 83 ? -4.929 -1.894 20.378 1.00 52.75 83 THR A O 1
ATOM 651 N N . ALA A 1 84 ? -6.100 -0.286 21.414 1.00 49.56 84 ALA A N 1
ATOM 652 C CA . ALA A 1 84 ? -4.951 0.198 22.209 1.00 49.56 84 ALA A CA 1
ATOM 653 C C . ALA A 1 84 ? -4.367 -0.863 23.134 1.00 49.56 84 ALA A C 1
ATOM 655 O O . ALA A 1 84 ? -3.160 -0.899 23.339 1.00 49.56 84 ALA A O 1
ATOM 656 N N . GLU A 1 85 ? -5.203 -1.749 23.664 1.00 55.72 85 GLU A N 1
ATOM 657 C CA . GLU A 1 85 ? -4.746 -2.851 24.502 1.00 55.72 85 GLU A CA 1
ATOM 658 C C . GLU A 1 85 ? -3.915 -3.855 23.687 1.00 55.72 85 GLU A C 1
ATOM 660 O O . GLU A 1 85 ? -2.864 -4.321 24.130 1.00 55.72 85 GLU A O 1
ATOM 665 N N . GLN A 1 86 ? -4.325 -4.138 22.445 1.00 57.19 86 GLN A N 1
ATOM 666 C CA . GLN A 1 86 ? -3.531 -4.932 21.513 1.00 57.19 86 GLN A CA 1
ATOM 667 C C . GLN A 1 86 ? -2.250 -4.210 21.109 1.00 57.19 86 GLN A C 1
ATOM 669 O O . GLN A 1 86 ? -1.230 -4.881 21.009 1.00 57.19 86 GLN A O 1
ATOM 674 N N . ILE A 1 87 ? -2.270 -2.885 20.931 1.00 54.78 87 ILE A N 1
ATOM 675 C CA . ILE A 1 87 ? -1.082 -2.054 20.667 1.00 54.78 87 ILE A CA 1
ATOM 676 C C . ILE A 1 87 ? -0.114 -2.110 21.844 1.00 54.78 87 ILE A C 1
ATOM 678 O O . ILE A 1 87 ? 1.078 -2.305 21.646 1.00 54.78 87 ILE A O 1
ATOM 682 N N . GLU A 1 88 ? -0.599 -1.992 23.076 1.00 54.81 88 GLU A N 1
ATOM 683 C CA . GLU A 1 88 ? 0.227 -2.050 24.280 1.00 54.81 88 GLU A CA 1
ATOM 684 C C . GLU A 1 88 ? 0.819 -3.452 24.492 1.00 54.81 88 GLU A C 1
ATOM 686 O O . GLU A 1 88 ? 2.007 -3.607 24.792 1.00 54.81 88 GLU A O 1
ATOM 691 N N . LYS A 1 89 ? 0.020 -4.497 24.252 1.00 59.94 89 LYS A N 1
ATOM 692 C CA . LYS A 1 89 ? 0.471 -5.893 24.280 1.00 59.94 89 LYS A CA 1
ATOM 693 C C . LYS A 1 89 ? 1.468 -6.190 23.155 1.00 59.94 89 LYS A C 1
ATOM 695 O O . LYS A 1 89 ? 2.467 -6.870 23.391 1.00 59.94 89 LYS A O 1
ATOM 700 N N . LYS A 1 90 ? 1.234 -5.654 21.953 1.00 53.78 90 LYS A N 1
ATOM 701 C CA . LYS A 1 90 ? 2.133 -5.759 20.799 1.00 53.78 90 LYS A CA 1
ATOM 702 C C . LYS A 1 90 ? 3.413 -4.953 21.000 1.00 53.78 90 LYS A C 1
ATOM 704 O O . LYS A 1 90 ? 4.461 -5.499 20.705 1.00 53.78 90 LYS A O 1
ATOM 709 N N . ASN A 1 91 ? 3.394 -3.774 21.617 1.00 51.03 91 ASN A N 1
ATOM 710 C CA . ASN A 1 91 ? 4.601 -3.012 21.972 1.00 51.03 91 ASN A CA 1
ATOM 711 C C . ASN A 1 91 ? 5.590 -3.842 22.807 1.00 51.03 91 ASN A C 1
ATOM 713 O O . ASN A 1 91 ? 6.796 -3.746 22.618 1.00 51.03 91 ASN A O 1
ATOM 717 N N . LYS A 1 92 ? 5.103 -4.731 23.685 1.00 50.25 92 LYS A N 1
ATOM 718 C CA . LYS A 1 92 ? 5.968 -5.684 24.412 1.00 50.25 92 LYS A CA 1
ATOM 719 C C . LYS A 1 92 ? 6.523 -6.811 23.521 1.00 50.25 92 LYS A C 1
ATOM 721 O O . LYS A 1 92 ? 7.548 -7.405 23.854 1.00 50.25 92 LYS A O 1
ATOM 726 N N . SER A 1 93 ? 5.846 -7.112 22.412 1.00 47.53 93 SER A N 1
ATOM 727 C CA . SER A 1 93 ? 6.158 -8.159 21.427 1.00 47.53 93 SER A CA 1
ATOM 728 C C . SER A 1 93 ? 6.905 -7.656 20.182 1.00 47.53 93 SER A C 1
ATOM 730 O O . SER A 1 93 ? 7.446 -8.482 19.454 1.00 47.53 93 SER A O 1
ATOM 732 N N . TRP A 1 94 ? 6.961 -6.348 19.920 1.00 51.16 94 TRP A N 1
ATOM 733 C CA . TRP A 1 94 ? 7.582 -5.717 18.740 1.00 51.16 94 TRP A CA 1
ATOM 734 C C . TRP A 1 94 ? 9.117 -5.671 18.808 1.00 51.16 94 TRP A C 1
ATOM 736 O O . TRP A 1 94 ? 9.774 -4.905 18.109 1.00 51.16 94 TRP A O 1
ATOM 746 N N . LYS A 1 95 ? 9.709 -6.571 19.604 1.00 44.53 95 LYS A N 1
ATOM 747 C CA . LYS A 1 95 ? 11.146 -6.841 19.604 1.00 44.53 95 LYS A CA 1
ATOM 748 C C . LYS A 1 95 ? 11.564 -7.282 18.198 1.00 44.53 95 LYS A C 1
ATOM 750 O O . LYS A 1 95 ? 11.250 -8.395 17.789 1.00 44.53 95 LYS A O 1
ATOM 755 N N . GLY A 1 96 ? 12.279 -6.419 17.479 1.00 45.00 96 GLY A N 1
ATOM 756 C CA . GLY A 1 96 ? 12.811 -6.713 16.144 1.00 45.00 96 GLY A CA 1
ATOM 757 C C . GLY A 1 96 ? 12.545 -5.643 15.086 1.00 45.00 96 GLY A C 1
ATOM 758 O O . GLY A 1 96 ? 13.149 -5.710 14.019 1.00 45.00 96 GLY A O 1
ATOM 759 N N . PHE A 1 97 ? 11.701 -4.647 15.365 1.00 51.28 97 PHE A N 1
ATOM 760 C CA . PHE A 1 97 ? 11.602 -3.458 14.518 1.00 51.28 97 PHE A CA 1
ATOM 761 C C . PHE A 1 97 ? 12.710 -2.459 14.847 1.00 51.28 97 PHE A C 1
ATOM 763 O O . PHE A 1 97 ? 13.201 -2.407 15.976 1.00 51.28 97 PHE A O 1
ATOM 770 N N . SER A 1 98 ? 13.138 -1.678 13.853 1.00 54.53 98 SER A N 1
ATOM 771 C CA . SER A 1 98 ? 14.100 -0.613 14.118 1.00 54.53 98 SER A CA 1
ATOM 772 C C . SER A 1 98 ? 13.428 0.508 14.933 1.00 54.53 98 SER A C 1
ATOM 774 O O . SER A 1 98 ? 12.224 0.735 14.766 1.00 54.53 98 SER A O 1
ATOM 776 N N . PRO A 1 99 ? 14.165 1.231 15.796 1.00 56.56 99 PRO A N 1
ATOM 777 C CA . PRO A 1 99 ? 13.612 2.325 16.602 1.00 56.56 99 PRO A CA 1
ATOM 778 C C . PRO A 1 99 ? 12.881 3.396 15.776 1.00 56.56 99 PRO A C 1
ATOM 780 O O . PRO A 1 99 ? 11.917 4.007 16.234 1.00 56.56 99 PRO A O 1
ATOM 783 N N . GLU A 1 100 ? 13.307 3.612 14.530 1.00 55.56 100 GLU A N 1
ATOM 784 C CA . GLU A 1 100 ? 12.659 4.541 13.604 1.00 55.56 100 GLU A CA 1
ATOM 785 C C . GLU A 1 100 ? 11.256 4.068 13.210 1.00 55.56 100 GLU A C 1
ATOM 787 O O . GLU A 1 100 ? 10.333 4.881 13.125 1.00 55.56 100 GLU A O 1
ATOM 792 N N . LEU A 1 101 ? 11.079 2.759 13.004 1.00 56.25 101 LEU A N 1
ATOM 793 C CA . LEU A 1 101 ? 9.783 2.179 12.678 1.00 56.25 101 LEU A CA 1
ATOM 794 C C . LEU A 1 101 ? 8.849 2.172 13.891 1.00 56.25 101 LEU A C 1
ATOM 796 O O . LEU A 1 101 ? 7.667 2.473 13.749 1.00 56.25 101 LEU A O 1
ATOM 800 N N . GLU A 1 102 ? 9.377 1.886 15.084 1.00 58.75 102 GLU A N 1
ATOM 801 C CA . GLU A 1 102 ? 8.616 2.008 16.331 1.00 58.75 102 GLU A CA 1
ATOM 802 C C . GLU A 1 102 ? 8.085 3.434 16.511 1.00 58.75 102 GLU A C 1
ATOM 804 O O . GLU A 1 102 ? 6.888 3.619 16.714 1.00 58.75 102 GLU A O 1
ATOM 809 N N . CYS A 1 103 ? 8.922 4.464 16.354 1.00 55.25 103 CYS A N 1
ATOM 810 C CA . CYS A 1 103 ? 8.470 5.857 16.423 1.00 55.25 103 CYS A CA 1
ATOM 811 C C . CYS A 1 103 ? 7.425 6.199 15.347 1.00 55.25 103 CYS A C 1
ATOM 813 O O . CYS A 1 103 ? 6.450 6.894 15.643 1.00 55.25 103 CYS A O 1
ATOM 815 N N . ALA A 1 104 ? 7.612 5.708 14.119 1.00 56.34 104 ALA A N 1
ATOM 816 C CA . ALA A 1 104 ? 6.714 5.960 12.994 1.00 56.34 104 ALA A CA 1
ATOM 817 C C . ALA A 1 104 ? 5.358 5.250 13.108 1.00 56.34 104 ALA A C 1
ATOM 819 O O . ALA A 1 104 ? 4.388 5.716 12.523 1.00 56.34 104 ALA A O 1
ATOM 820 N N . LEU A 1 105 ? 5.282 4.135 13.835 1.00 57.56 105 LEU A N 1
ATOM 821 C CA . LEU A 1 105 ? 4.057 3.357 14.009 1.00 57.56 105 LEU A CA 1
ATOM 822 C C . LEU A 1 105 ? 3.357 3.676 15.330 1.00 57.56 105 LEU A C 1
ATOM 824 O O . LEU A 1 105 ? 2.148 3.860 15.351 1.00 57.56 105 LEU A O 1
ATOM 828 N N . ILE A 1 106 ? 4.094 3.818 16.432 1.00 58.97 106 ILE A N 1
ATOM 829 C CA . ILE A 1 106 ? 3.516 4.005 17.770 1.00 58.97 106 ILE A CA 1
ATOM 830 C C . ILE A 1 106 ? 2.966 5.420 17.957 1.00 58.97 106 ILE A C 1
ATOM 832 O O . ILE A 1 106 ? 1.913 5.585 18.575 1.00 58.97 106 ILE A O 1
ATOM 836 N N . LYS A 1 107 ? 3.664 6.449 17.455 1.00 58.78 107 LYS A N 1
ATOM 837 C CA . LYS A 1 107 ? 3.250 7.844 17.659 1.00 58.78 107 LYS A CA 1
ATOM 838 C C . LYS A 1 107 ? 1.919 8.166 16.960 1.00 58.78 107 LYS A C 1
ATOM 840 O O . LYS A 1 107 ? 1.011 8.589 17.670 1.00 58.78 107 LYS A O 1
ATOM 845 N N . PRO A 1 108 ? 1.740 7.897 15.650 1.00 56.88 108 PRO A N 1
ATOM 846 C CA . PRO A 1 108 ? 0.454 8.128 15.006 1.00 56.88 108 PRO A CA 1
ATOM 847 C C . PRO A 1 108 ? -0.626 7.263 15.639 1.00 56.88 108 PRO A C 1
ATOM 849 O O . PRO A 1 108 ? -1.692 7.769 15.929 1.00 56.88 108 PRO A O 1
ATOM 852 N N . VAL A 1 109 ? -0.356 5.989 15.929 1.00 56.31 109 VAL A N 1
ATOM 853 C CA . VAL A 1 109 ? -1.347 5.099 16.547 1.00 56.31 109 VAL A CA 1
ATOM 854 C C . VAL A 1 109 ? -1.838 5.615 17.907 1.00 56.31 109 VAL A C 1
ATOM 856 O O . VAL A 1 109 ? -3.027 5.510 18.195 1.00 56.31 109 VAL A O 1
ATOM 859 N N . ARG A 1 110 ? -0.966 6.208 18.738 1.00 55.81 110 ARG A N 1
ATOM 860 C CA . ARG A 1 110 ? -1.386 6.883 19.981 1.00 55.81 110 ARG A CA 1
ATOM 861 C C . ARG A 1 110 ? -2.217 8.129 19.716 1.00 55.81 110 ARG A C 1
ATOM 863 O O . ARG A 1 110 ? -3.192 8.345 20.429 1.00 55.81 110 ARG A O 1
ATOM 870 N N . ASP A 1 111 ? -1.838 8.916 18.716 1.00 52.16 111 ASP A N 1
ATOM 871 C CA . ASP A 1 111 ? -2.582 10.113 18.338 1.00 52.16 111 ASP A CA 1
ATOM 872 C C . ASP A 1 111 ? -3.977 9.712 17.804 1.00 52.16 111 ASP A C 1
ATOM 874 O O . ASP A 1 111 ? -4.977 10.209 18.304 1.00 52.16 111 ASP A O 1
ATOM 878 N N . TYR A 1 112 ? -4.083 8.716 16.915 1.00 52.69 112 TYR A N 1
ATOM 879 C CA . TYR A 1 112 ? -5.350 8.172 16.392 1.00 52.69 112 TYR A CA 1
ATOM 880 C C . TYR A 1 112 ? -6.194 7.451 17.445 1.00 52.69 112 TYR A C 1
ATOM 882 O O . TYR A 1 112 ? -7.414 7.452 17.343 1.00 52.69 112 TYR A O 1
ATOM 890 N N . TYR A 1 113 ? -5.594 6.878 18.492 1.00 49.22 113 TYR A N 1
ATOM 891 C CA . TYR A 1 113 ? -6.368 6.286 19.586 1.00 49.22 113 TYR A CA 1
ATOM 892 C C . TYR A 1 113 ? -7.255 7.314 20.306 1.00 49.22 113 TYR A C 1
ATOM 894 O O . TYR A 1 113 ? -8.324 6.969 20.802 1.00 49.22 113 TYR A O 1
ATOM 902 N N . ILE A 1 114 ? -6.842 8.584 20.324 1.00 45.69 114 ILE A N 1
ATOM 903 C CA . ILE A 1 114 ? -7.639 9.690 20.874 1.00 45.69 114 ILE A CA 1
ATOM 904 C C . ILE A 1 114 ? -8.752 10.104 19.892 1.00 45.69 114 ILE A C 1
ATOM 906 O O . ILE A 1 114 ? -9.751 10.688 20.304 1.00 45.69 114 ILE A O 1
ATOM 910 N N . TYR A 1 115 ? -8.607 9.758 18.610 1.00 45.00 115 TYR A N 1
ATOM 911 C CA . TYR A 1 115 ? -9.398 10.279 17.501 1.00 45.00 115 TYR A CA 1
ATOM 912 C C . TYR A 1 115 ? -9.991 9.177 16.593 1.00 45.00 115 TYR A C 1
ATOM 914 O O . TYR A 1 115 ? -10.119 9.393 15.399 1.00 45.00 115 TYR A O 1
ATOM 922 N N . GLY A 1 116 ? -10.348 8.003 17.123 1.00 50.28 116 GLY A N 1
ATOM 923 C CA . GLY A 1 116 ? -11.070 6.927 16.417 1.00 50.28 116 GLY A CA 1
ATOM 924 C C . GLY A 1 116 ? -10.356 6.182 15.273 1.00 50.28 116 GLY A C 1
ATOM 925 O O . GLY A 1 116 ? -9.333 6.594 14.739 1.00 50.28 116 GLY A O 1
ATOM 926 N N . LYS A 1 117 ? -10.924 4.994 14.998 1.00 59.16 117 LYS A N 1
ATOM 927 C CA . LYS A 1 117 ? -10.515 3.877 14.112 1.00 59.16 117 LYS A CA 1
ATOM 928 C C . LYS A 1 117 ? -9.038 3.874 13.667 1.00 59.16 117 LYS A C 1
ATOM 930 O O . LYS A 1 117 ? -8.642 4.535 12.713 1.00 59.16 117 LYS A O 1
ATOM 935 N N . VAL A 1 118 ? -8.241 3.036 14.333 1.00 63.19 118 VAL A N 1
ATOM 936 C CA . VAL A 1 118 ? -6.830 2.790 13.994 1.00 63.19 118 VAL A CA 1
ATOM 937 C C . VAL A 1 118 ? -6.727 2.184 12.581 1.00 63.19 118 VAL A C 1
ATOM 939 O O . VAL A 1 118 ? -7.475 1.248 12.291 1.00 63.19 118 VAL A O 1
ATOM 942 N N . PRO A 1 119 ? -5.828 2.681 11.708 1.00 66.00 119 PRO A N 1
ATOM 943 C CA . PRO A 1 119 ? -5.571 2.070 10.405 1.00 66.00 119 PRO A CA 1
ATOM 944 C C . PRO A 1 119 ? -5.054 0.632 10.531 1.00 66.00 119 PRO A C 1
ATOM 946 O O . PRO A 1 119 ? -4.280 0.318 11.440 1.00 66.00 119 PRO A O 1
ATOM 949 N N . ASP A 1 120 ? -5.406 -0.221 9.571 1.00 76.69 120 ASP A N 1
ATOM 950 C CA . ASP A 1 120 ? -4.735 -1.507 9.398 1.00 76.69 120 ASP A CA 1
ATOM 951 C C . ASP A 1 120 ? -3.335 -1.255 8.823 1.00 76.69 120 ASP A C 1
ATOM 953 O O . ASP A 1 120 ? -3.155 -0.412 7.939 1.00 76.69 120 ASP A O 1
ATOM 957 N N . TYR A 1 121 ? -2.324 -1.969 9.323 1.00 77.56 121 TYR A N 1
ATOM 958 C CA . TYR A 1 121 ? -0.948 -1.782 8.865 1.00 77.56 121 TYR A CA 1
ATOM 959 C C . TYR A 1 121 ? -0.490 -2.946 7.998 1.00 77.56 121 TYR A C 1
ATOM 961 O O . TYR A 1 121 ? -0.590 -4.113 8.370 1.00 77.56 121 TYR A O 1
ATOM 969 N N . ILE A 1 122 ? 0.080 -2.608 6.848 1.00 78.25 122 ILE A N 1
ATOM 970 C CA . ILE A 1 122 ? 0.687 -3.537 5.909 1.00 78.25 122 ILE A CA 1
ATOM 971 C C . ILE A 1 122 ? 2.206 -3.398 6.008 1.00 78.25 122 ILE A C 1
ATOM 973 O O . ILE A 1 122 ? 2.772 -2.323 5.782 1.00 78.25 122 ILE A O 1
ATOM 977 N N . LEU A 1 123 ? 2.861 -4.501 6.369 1.00 78.38 123 LEU A N 1
ATOM 978 C CA . LEU A 1 123 ? 4.289 -4.573 6.669 1.00 78.38 123 LEU A CA 1
ATOM 979 C C . LEU A 1 123 ? 5.031 -5.336 5.559 1.00 78.38 123 LEU A C 1
ATOM 981 O O . LEU A 1 123 ? 4.911 -6.564 5.478 1.00 78.38 123 LEU A O 1
ATOM 985 N N . PRO A 1 124 ? 5.808 -4.657 4.698 1.00 76.88 124 PRO A N 1
ATOM 986 C CA . PRO A 1 124 ? 6.638 -5.323 3.705 1.00 76.88 124 PRO A CA 1
ATOM 987 C C . PRO A 1 124 ? 7.752 -6.139 4.376 1.00 76.88 124 PRO A C 1
ATOM 989 O O . PRO A 1 124 ? 8.508 -5.634 5.202 1.00 76.88 124 PRO A O 1
ATOM 992 N N . THR A 1 125 ? 7.917 -7.397 3.967 1.00 69.25 125 THR A N 1
ATOM 993 C CA . THR A 1 125 ? 8.806 -8.371 4.635 1.00 69.25 125 THR A CA 1
ATOM 994 C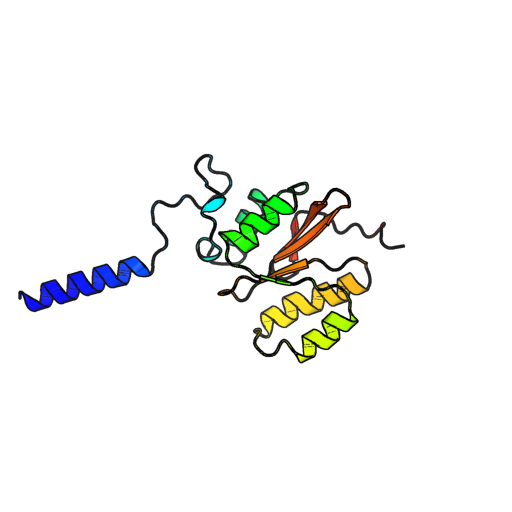 C . THR A 1 125 ? 10.299 -7.979 4.646 1.00 69.25 125 THR A C 1
ATOM 996 O O . THR A 1 125 ? 11.059 -8.470 5.477 1.00 69.25 125 THR A O 1
ATOM 999 N N . LYS A 1 126 ? 10.752 -7.108 3.734 1.00 69.12 126 LYS A N 1
ATOM 1000 C CA . LYS A 1 126 ? 12.175 -6.741 3.554 1.00 69.12 126 LYS A CA 1
ATOM 1001 C C . LYS A 1 126 ? 12.468 -5.254 3.758 1.00 69.12 126 LYS A C 1
ATOM 1003 O O . LYS A 1 126 ? 13.495 -4.759 3.288 1.00 69.12 126 LYS A O 1
ATOM 1008 N N . ARG A 1 127 ? 11.561 -4.506 4.387 1.00 69.00 127 ARG A N 1
ATOM 1009 C CA . ARG A 1 127 ? 11.691 -3.052 4.516 1.00 69.00 127 ARG A CA 1
ATOM 1010 C C . ARG A 1 127 ? 11.399 -2.576 5.935 1.00 69.00 127 ARG A C 1
ATOM 1012 O O . ARG A 1 127 ? 10.539 -3.116 6.615 1.00 69.00 127 ARG A O 1
ATOM 1019 N N . ASN A 1 128 ? 12.072 -1.493 6.322 1.00 68.88 128 ASN A N 1
ATOM 1020 C CA . ASN A 1 128 ? 11.847 -0.789 7.586 1.00 68.88 128 ASN A CA 1
ATOM 1021 C C . ASN A 1 128 ? 10.874 0.379 7.380 1.00 68.88 128 ASN A C 1
ATOM 1023 O O . ASN A 1 128 ? 11.178 1.522 7.715 1.00 68.88 128 ASN A O 1
ATOM 1027 N N . TRP A 1 129 ? 9.716 0.104 6.784 1.00 71.62 129 TRP A N 1
ATOM 1028 C CA . TRP A 1 129 ? 8.617 1.064 6.681 1.00 71.62 129 TRP A CA 1
ATOM 1029 C C . TRP A 1 129 ? 7.277 0.326 6.579 1.00 71.62 129 TRP A C 1
ATOM 1031 O O . TRP A 1 129 ? 7.258 -0.868 6.300 1.00 71.62 129 TRP A O 1
ATOM 1041 N N . ALA A 1 130 ? 6.168 1.015 6.836 1.00 80.12 130 ALA A N 1
ATOM 1042 C CA . ALA A 1 130 ? 4.832 0.428 6.913 1.00 80.12 130 ALA A CA 1
ATOM 1043 C C . ALA A 1 130 ? 3.799 1.277 6.169 1.00 80.12 130 ALA A C 1
ATOM 1045 O O . ALA A 1 130 ? 3.879 2.509 6.190 1.00 80.12 130 ALA A O 1
ATOM 1046 N N . VAL A 1 131 ? 2.818 0.622 5.549 1.00 83.69 131 VAL A N 1
ATOM 1047 C CA . VAL A 1 131 ? 1.676 1.285 4.906 1.00 83.69 131 VAL A CA 1
ATOM 1048 C C . VAL A 1 131 ? 0.478 1.192 5.839 1.00 83.69 131 VAL A C 1
ATOM 1050 O O . VAL A 1 131 ? 0.085 0.090 6.201 1.00 83.69 131 VAL A O 1
ATOM 1053 N N . GLY A 1 132 ? -0.086 2.326 6.242 1.00 85.00 132 GLY A N 1
ATOM 1054 C CA . GLY A 1 132 ? -1.349 2.358 6.983 1.00 85.00 132 GLY A CA 1
ATOM 1055 C C . GLY A 1 132 ? -2.510 2.535 6.013 1.00 85.00 132 GLY A C 1
ATOM 1056 O O . GLY A 1 132 ? -2.443 3.411 5.152 1.00 85.00 132 GLY A O 1
ATOM 1057 N N . VAL A 1 133 ? -3.557 1.726 6.135 1.00 86.19 133 VAL A N 1
ATOM 1058 C CA . VAL A 1 133 ? -4.772 1.814 5.316 1.00 86.19 133 VAL A CA 1
ATOM 1059 C C . VAL A 1 133 ? -6.008 1.892 6.201 1.00 86.19 133 VAL A C 1
ATOM 1061 O O . VAL A 1 133 ? -6.106 1.215 7.221 1.00 86.19 133 VAL A O 1
ATOM 1064 N N . GLN A 1 134 ? -6.970 2.716 5.805 1.00 86.94 134 GLN A N 1
ATOM 1065 C CA . GLN A 1 134 ? -8.302 2.748 6.399 1.00 86.94 134 GLN A CA 1
ATOM 1066 C C . GLN A 1 134 ? -9.336 2.641 5.289 1.00 86.94 134 GLN A C 1
ATOM 1068 O O . GLN A 1 134 ? -9.147 3.190 4.200 1.00 86.94 134 GLN A O 1
ATOM 1073 N N . TYR A 1 135 ? -10.431 1.953 5.590 1.00 85.50 135 TYR A N 1
ATOM 1074 C CA . TYR A 1 135 ? -11.546 1.778 4.675 1.00 85.50 135 TYR A CA 1
ATOM 1075 C C . TYR A 1 135 ? -12.834 2.344 5.277 1.00 85.50 135 TYR A C 1
ATOM 1077 O O . TYR A 1 135 ? -13.048 2.257 6.497 1.00 85.50 135 TYR A O 1
ATOM 1085 N N . ASP A 1 136 ? -13.664 2.921 4.412 1.00 84.62 136 ASP A N 1
ATOM 1086 C CA . ASP A 1 136 ? -15.030 3.339 4.723 1.00 84.62 136 ASP A CA 1
ATOM 1087 C C . ASP A 1 136 ? -15.988 2.133 4.842 1.00 84.62 136 ASP A C 1
ATOM 1089 O O . ASP A 1 136 ? -15.579 0.969 4.763 1.00 84.62 136 ASP A O 1
ATOM 1093 N N . GLU A 1 137 ? -17.271 2.407 5.082 1.00 85.62 137 GLU A N 1
ATOM 1094 C CA . GLU A 1 137 ? -18.315 1.381 5.225 1.00 85.62 137 GLU A CA 1
ATOM 1095 C C . GLU A 1 137 ? -18.564 0.587 3.929 1.00 85.62 137 GLU A C 1
ATOM 1097 O O . GLU A 1 137 ? -18.963 -0.577 3.988 1.00 85.62 137 GLU A O 1
ATOM 1102 N N . ASP A 1 138 ? -18.237 1.169 2.771 1.00 89.88 138 ASP A N 1
ATOM 1103 C CA . ASP A 1 138 ? -18.341 0.541 1.451 1.00 89.88 138 ASP A CA 1
ATOM 1104 C C . ASP A 1 138 ? -17.096 -0.296 1.092 1.00 89.88 138 ASP A C 1
ATOM 1106 O O . ASP A 1 138 ? -16.970 -0.785 -0.035 1.00 89.88 138 ASP A O 1
ATOM 1110 N N . ASN A 1 139 ? -16.165 -0.483 2.036 1.00 90.38 139 ASN A N 1
ATOM 1111 C CA . ASN A 1 139 ? -14.868 -1.132 1.828 1.00 90.38 139 ASN A CA 1
ATOM 1112 C C . ASN A 1 139 ? -14.020 -0.454 0.740 1.00 90.38 139 ASN A C 1
ATOM 1114 O O . ASN A 1 139 ? -13.325 -1.121 -0.035 1.00 90.38 139 ASN A O 1
ATOM 1118 N N . LYS A 1 140 ? -14.047 0.876 0.682 1.00 91.44 140 LYS A N 1
ATOM 1119 C CA . LYS A 1 140 ? -13.174 1.672 -0.179 1.00 91.44 140 LYS A CA 1
ATOM 1120 C C . LYS A 1 140 ? -12.161 2.442 0.649 1.00 91.44 140 LYS A C 1
ATOM 1122 O O . LYS A 1 140 ? -12.421 2.841 1.779 1.00 91.44 140 LYS A O 1
ATOM 1127 N N . LEU A 1 141 ? -10.970 2.619 0.088 1.00 89.75 141 LEU A N 1
ATOM 1128 C CA . LEU A 1 141 ? -9.853 3.287 0.743 1.00 89.75 141 LEU A CA 1
ATOM 1129 C C . LEU A 1 141 ? -10.230 4.733 1.077 1.00 89.75 141 LEU A C 1
ATOM 1131 O O . LEU A 1 141 ? -10.454 5.533 0.170 1.00 89.75 141 LEU A O 1
ATOM 1135 N N . SER A 1 142 ? -10.253 5.069 2.363 1.00 86.69 142 SER A N 1
ATOM 1136 C CA . SER A 1 142 ? -10.547 6.413 2.867 1.00 86.69 142 SER A CA 1
ATOM 1137 C C . SER A 1 142 ? -9.294 7.144 3.351 1.00 86.69 142 SER A C 1
ATOM 1139 O O . SER A 1 142 ? -9.215 8.368 3.236 1.00 86.69 142 SER A O 1
ATOM 1141 N N . LEU A 1 143 ? -8.285 6.403 3.821 1.00 87.00 143 LEU A N 1
ATOM 1142 C CA . LEU A 1 143 ? -7.004 6.937 4.285 1.00 87.00 143 LEU A CA 1
ATOM 1143 C C . LEU A 1 143 ? -5.854 6.018 3.873 1.00 87.00 143 LEU A C 1
ATOM 1145 O O . LEU A 1 143 ? -5.936 4.798 4.013 1.00 87.00 143 LEU A O 1
ATOM 1149 N N . LEU A 1 144 ? -4.759 6.625 3.424 1.00 88.19 144 LEU A N 1
ATOM 1150 C CA . LEU A 1 144 ? -3.510 5.953 3.099 1.00 88.19 144 LEU A CA 1
ATOM 1151 C C . LEU A 1 144 ? -2.341 6.683 3.752 1.00 88.19 144 LEU A C 1
ATOM 1153 O O . LEU A 1 144 ? -2.182 7.899 3.607 1.00 88.19 144 LEU A O 1
ATOM 1157 N N . GLN A 1 145 ? -1.490 5.928 4.432 1.00 86.75 145 GLN A N 1
ATOM 1158 C CA . GLN A 1 145 ? -0.323 6.430 5.139 1.00 86.75 145 GLN A CA 1
ATOM 1159 C C . GLN A 1 145 ? 0.933 5.667 4.753 1.00 86.75 145 GLN A C 1
ATOM 1161 O O . GLN A 1 145 ? 0.890 4.472 4.470 1.00 86.75 145 GLN A O 1
ATOM 1166 N N . LEU A 1 146 ? 2.070 6.344 4.859 1.00 84.12 146 LEU A N 1
ATOM 1167 C CA . LEU A 1 146 ? 3.386 5.727 4.827 1.00 84.12 146 LEU A CA 1
ATOM 1168 C C . LEU A 1 146 ? 4.154 6.166 6.071 1.00 84.12 146 LEU A C 1
ATOM 1170 O O . LEU A 1 146 ? 4.346 7.362 6.289 1.00 84.12 146 LEU A O 1
ATOM 1174 N N . ASN A 1 147 ? 4.567 5.210 6.907 1.00 77.62 147 ASN A N 1
ATOM 1175 C CA . ASN A 1 147 ? 5.227 5.486 8.190 1.00 77.62 147 ASN A CA 1
ATOM 1176 C C . ASN A 1 147 ? 4.441 6.479 9.063 1.00 77.62 147 ASN A C 1
ATOM 1178 O O . ASN A 1 147 ? 5.008 7.417 9.622 1.00 77.62 147 ASN A O 1
ATOM 1182 N N . GLY A 1 148 ? 3.114 6.324 9.100 1.00 69.31 148 GLY A N 1
ATOM 1183 C CA . GLY A 1 148 ? 2.231 7.197 9.872 1.00 69.31 148 GLY A CA 1
ATOM 1184 C C . GLY A 1 148 ? 1.987 8.584 9.274 1.00 69.31 148 GLY A C 1
ATOM 1185 O O . GLY A 1 148 ? 1.166 9.333 9.795 1.00 69.31 148 GLY A O 1
ATOM 1186 N N . THR A 1 149 ? 2.662 8.935 8.176 1.00 77.31 149 THR A N 1
ATOM 1187 C CA . THR A 1 149 ? 2.407 10.182 7.449 1.00 77.31 149 THR A CA 1
ATOM 1188 C C . THR A 1 149 ? 1.281 9.955 6.454 1.00 77.31 149 THR A C 1
ATOM 1190 O O . THR A 1 149 ? 1.395 9.078 5.598 1.00 77.31 149 THR A O 1
ATOM 1193 N N . THR A 1 150 ? 0.205 10.740 6.537 1.00 82.12 150 THR A N 1
ATOM 1194 C CA . THR A 1 150 ? -0.885 10.694 5.554 1.00 82.12 150 THR A CA 1
ATOM 1195 C C . THR A 1 150 ? -0.371 11.084 4.175 1.00 82.12 150 THR A C 1
ATOM 1197 O O . THR A 1 150 ? 0.174 12.170 3.982 1.00 82.12 150 THR A O 1
ATOM 1200 N N . ILE A 1 151 ? -0.553 10.184 3.212 1.00 85.38 151 ILE A N 1
ATOM 1201 C CA . ILE A 1 151 ? -0.188 10.397 1.811 1.00 85.38 151 ILE A CA 1
ATOM 1202 C C . ILE A 1 151 ? -1.420 10.503 0.911 1.00 85.38 151 ILE A C 1
ATOM 1204 O O . ILE A 1 151 ? -1.327 11.127 -0.141 1.00 85.38 151 ILE A O 1
ATOM 1208 N N . ASN A 1 152 ? -2.569 9.952 1.312 1.00 83.38 152 ASN A N 1
ATOM 1209 C CA . ASN A 1 152 ? -3.844 10.159 0.629 1.00 83.38 152 ASN A CA 1
ATOM 1210 C C . ASN A 1 152 ? -5.018 10.072 1.614 1.00 83.38 152 ASN A C 1
ATOM 1212 O O . ASN A 1 152 ? -4.920 9.353 2.608 1.00 83.38 152 ASN A O 1
ATOM 1216 N N . GLY A 1 153 ? -6.122 10.759 1.320 1.00 77.38 153 GLY A N 1
ATOM 1217 C CA . GLY A 1 153 ? -7.305 10.793 2.185 1.00 77.38 153 GLY A CA 1
ATOM 1218 C C . GLY A 1 153 ? -7.301 11.902 3.233 1.00 77.38 153 GLY A C 1
ATOM 1219 O O . GLY A 1 153 ? -6.360 12.691 3.340 1.00 77.38 153 GLY A O 1
ATOM 1220 N N . VAL A 1 154 ? -8.394 11.968 3.990 1.00 61.97 154 VAL A N 1
ATOM 1221 C CA . VAL A 1 154 ? -8.606 12.946 5.061 1.00 61.97 154 VAL A CA 1
ATOM 1222 C C . VAL A 1 154 ? -8.913 12.188 6.341 1.00 61.97 154 VAL A C 1
ATOM 1224 O O . VAL A 1 154 ? -9.702 11.248 6.341 1.00 61.97 154 VAL A O 1
ATOM 1227 N N . ILE A 1 155 ? -8.295 12.613 7.437 1.00 59.81 155 ILE A N 1
ATOM 1228 C CA . ILE A 1 155 ? -8.678 12.161 8.772 1.00 59.81 155 ILE A CA 1
ATOM 1229 C C . ILE A 1 155 ? -9.966 12.908 9.108 1.00 59.81 155 ILE A C 1
ATOM 1231 O O . ILE A 1 155 ? -9.921 14.110 9.379 1.00 59.81 155 ILE A O 1
ATOM 1235 N N . ASN A 1 156 ? -11.116 12.242 9.020 1.00 48.62 156 ASN A N 1
ATOM 1236 C CA . ASN A 1 156 ? -12.370 12.884 9.382 1.00 48.62 156 ASN A CA 1
ATOM 1237 C C . ASN A 1 156 ? -12.518 12.886 10.906 1.00 48.62 156 ASN A C 1
ATOM 1239 O O . ASN A 1 156 ? -12.907 11.886 11.504 1.00 48.62 156 ASN A O 1
ATOM 1243 N N . CYS A 1 157 ? -12.185 14.014 11.536 1.00 43.06 157 CYS A N 1
ATOM 1244 C CA . CYS A 1 157 ? -12.274 14.140 12.986 1.00 43.06 157 CYS A CA 1
ATOM 1245 C C . CYS A 1 157 ? -13.719 14.258 13.519 1.00 43.06 157 CYS A C 1
ATOM 1247 O O . CYS A 1 157 ? -13.917 14.295 14.732 1.00 43.06 157 CYS A O 1
ATOM 1249 N N . GLU A 1 158 ? -14.729 14.362 12.648 1.00 39.41 158 GLU A N 1
ATOM 1250 C CA . GLU A 1 158 ? -16.128 14.573 13.050 1.00 39.41 158 GLU A CA 1
ATOM 1251 C C . GLU A 1 158 ? -16.921 13.272 13.251 1.00 39.41 158 GLU A C 1
ATOM 1253 O O . GLU A 1 158 ? -17.884 13.272 14.014 1.00 39.41 158 GLU A O 1
ATOM 1258 N N . GLU A 1 159 ? -16.474 12.148 12.681 1.00 37.25 159 GLU A N 1
ATOM 1259 C CA . GLU A 1 159 ? -17.029 10.797 12.924 1.00 37.25 159 GLU A CA 1
ATOM 1260 C C . GLU A 1 159 ? -16.565 10.195 14.270 1.00 37.25 159 GLU A C 1
ATOM 1262 O O . GLU A 1 159 ? -16.707 9.003 14.529 1.00 37.25 159 GLU A O 1
ATOM 1267 N N . LEU A 1 160 ? -15.985 11.033 15.135 1.00 38.28 160 LEU A N 1
ATOM 1268 C CA . LEU A 1 160 ? -15.281 10.665 16.366 1.00 38.28 160 LEU A CA 1
ATOM 1269 C C . LEU A 1 160 ? -16.053 10.994 17.646 1.00 38.28 160 LEU A C 1
ATOM 1271 O O . LEU A 1 160 ? -15.447 11.119 18.714 1.00 38.28 160 LEU A O 1
ATOM 1275 N N . LYS A 1 161 ? -17.367 11.193 17.536 1.00 32.28 161 LYS A N 1
ATOM 1276 C CA . LYS A 1 161 ? -18.257 11.452 18.672 1.00 32.28 161 LYS A CA 1
ATOM 1277 C C . LYS A 1 161 ? -19.073 10.227 19.041 1.00 32.28 161 LYS A C 1
ATOM 1279 O O . LYS A 1 161 ? -19.640 9.608 18.118 1.00 32.28 161 LYS A O 1
#

Radius of gyration: 19.27 Å; chains: 1; bounding box: 62×34×45 Å

pLDDT: mean 73.03, std 17.85, range [32.28, 96.62]

Foldseek 3Di:
DVVVVVVVVVVVVVVVVVDDPPPADQALPDPPHDLLQDEPVVQPDDVSVLNRCCSLAAFQAALVSVCCSQPVRHVWDKADCPAVVSVVVVVVVVPPADPLLCCLQVVLQVVCNQQDDFFIWTGRPPDNKIWGFDADPNRTTAFIDISSHTSHHDSPSPVRD

Sequence (161 aa):
MKNFILFIVSLCMLATTACSDPFKVTDPSDPKFNPDKFKFEDYPGIPLMTDALKKLFPVGTPKEFVEKILVDVGGARLENILTAEQIEKKNKSWKGFSPELECALIKPVRDYYIYGKVPDYILPTKRNWAVGVQYDEDNKLSLLQLNGTTINGVINCEELK

Secondary structure (DSSP, 8-state):
-HHHHHHHHHHHHHHHTTS--TT----TTSTT--GGG--GGGS-SHHHHHHHHHHHS-TT-BHHHHHIIIIIIT-EEEE----HHHHHHHHHH-BTB-HHHHHHHHHHHHHHHHSS-PPEEEEETT-S--EEEEE-TTSBEEEEEETTEEEEE---TTS--